Protein AF-A0A967N6U7-F1 (afdb_monomer)

Mean predicted aligned error: 3.81 Å

Radius of gyration: 17.14 Å; Cα contacts (8 Å, |Δi|>4): 29; chains: 1; bounding box: 39×18×43 Å

Foldseek 3Di:
DVQVVCCVVPPPRDDDDDDDAEDDPPDPPCPPVVVVVVVVVDDDDDDPDPPPDDDDYHYPVNVVD

Solvent-accessible surface area (backbone atoms only — not comparable to full-atom values): 4599 Å² total; per-residue (Å²): 109,66,67,66,51,47,45,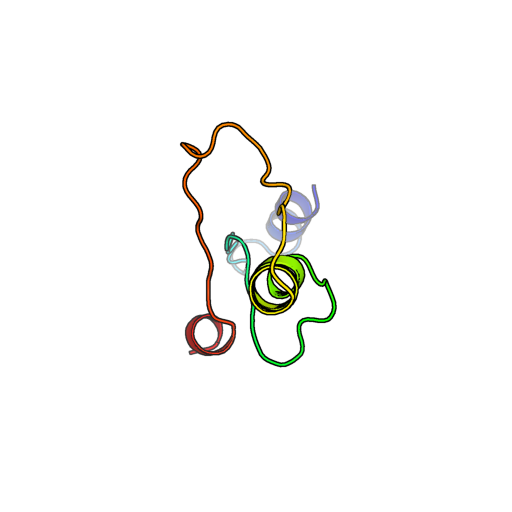70,76,38,68,98,73,69,84,91,82,86,78,76,50,71,43,56,97,89,63,84,77,51,84,64,58,51,53,65,56,44,60,74,72,48,82,91,75,92,71,80,85,88,77,77,75,87,84,69,76,39,53,47,69,75,74,71,112

Structure (mmCIF, N/CA/C/O backbone):
data_AF-A0A967N6U7-F1
#
_entry.id   AF-A0A967N6U7-F1
#
loop_
_atom_site.group_PDB
_atom_site.id
_atom_site.type_symbol
_atom_site.label_atom_id
_atom_site.label_alt_id
_atom_site.label_comp_id
_atom_site.label_asym_id
_atom_site.label_entity_id
_atom_site.label_seq_id
_atom_site.pdbx_PDB_ins_code
_atom_site.Cartn_x
_atom_site.Cartn_y
_atom_site.Cartn_z
_atom_site.occupancy
_atom_site.B_iso_or_equiv
_atom_site.auth_seq_id
_atom_site.auth_comp_id
_atom_site.auth_asym_id
_atom_site.auth_atom_id
_atom_site.pdbx_PDB_mo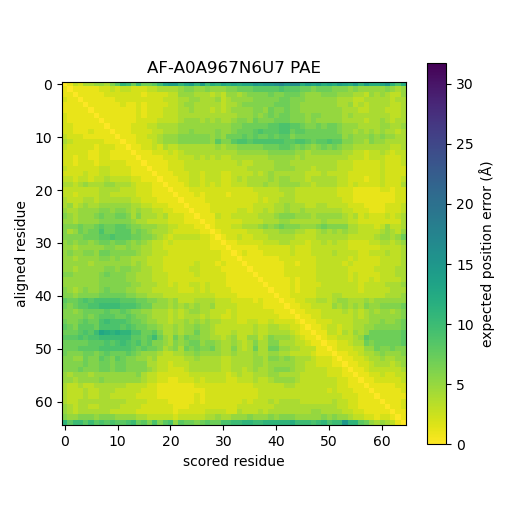del_num
ATOM 1 N N . GLU A 1 1 ? 14.531 -9.161 -7.246 1.00 86.69 1 GLU A N 1
ATOM 2 C CA . GLU A 1 1 ? 15.378 -9.846 -8.253 1.00 86.69 1 GLU A CA 1
ATOM 3 C C . GLU A 1 1 ? 14.817 -9.690 -9.665 1.00 86.69 1 GLU A C 1
ATOM 5 O O . GLU A 1 1 ? 15.558 -9.290 -10.557 1.00 86.69 1 GLU A O 1
ATOM 10 N N . SER A 1 2 ? 13.506 -9.880 -9.842 1.00 95.12 2 SER A N 1
ATOM 11 C CA . SER A 1 2 ? 12.797 -9.751 -11.123 1.00 95.12 2 SER A CA 1
ATOM 12 C C . SER A 1 2 ? 13.039 -8.427 -11.859 1.00 95.12 2 SER A C 1
ATOM 14 O O . SER A 1 2 ? 13.327 -8.451 -13.049 1.00 95.12 2 SER A O 1
ATOM 16 N N . GLU A 1 3 ? 13.027 -7.282 -11.165 1.00 96.50 3 GLU A N 1
ATOM 17 C CA . GLU A 1 3 ? 13.327 -5.971 -11.776 1.00 96.50 3 GLU A CA 1
ATOM 18 C C . GLU A 1 3 ? 14.719 -5.934 -12.438 1.00 96.50 3 GLU A C 1
ATOM 20 O O . GLU A 1 3 ? 14.869 -5.524 -13.588 1.00 96.50 3 GLU A O 1
ATOM 25 N N . ARG A 1 4 ? 15.750 -6.417 -11.726 1.00 96.62 4 ARG A N 1
ATOM 26 C CA . ARG A 1 4 ? 17.127 -6.489 -12.242 1.00 96.62 4 ARG A CA 1
ATOM 27 C C . ARG A 1 4 ? 17.232 -7.447 -13.429 1.00 96.62 4 ARG A C 1
ATOM 29 O O . ARG A 1 4 ? 17.960 -7.161 -14.377 1.00 96.62 4 ARG A O 1
ATOM 36 N N . ALA A 1 5 ? 16.498 -8.559 -13.397 1.00 97.88 5 ALA A N 1
ATOM 37 C CA . ALA A 1 5 ? 16.438 -9.495 -14.514 1.00 97.88 5 ALA A CA 1
ATOM 38 C C . ALA A 1 5 ? 15.768 -8.871 -15.754 1.00 97.88 5 ALA A C 1
ATOM 40 O O . ALA A 1 5 ? 16.313 -8.988 -16.851 1.00 97.88 5 ALA A O 1
ATOM 41 N N . ALA A 1 6 ? 14.652 -8.155 -15.581 1.00 97.06 6 ALA A N 1
ATOM 42 C CA . ALA A 1 6 ? 13.939 -7.485 -16.668 1.00 97.06 6 ALA A CA 1
ATOM 43 C C . ALA A 1 6 ? 14.811 -6.428 -17.362 1.00 97.06 6 ALA A C 1
ATOM 45 O O . ALA A 1 6 ? 14.930 -6.448 -18.586 1.00 97.06 6 ALA A O 1
ATOM 46 N N . MET A 1 7 ? 15.495 -5.570 -16.595 1.00 97.31 7 MET A N 1
ATOM 47 C CA . MET A 1 7 ? 16.410 -4.560 -17.152 1.00 97.31 7 MET A CA 1
ATOM 48 C C . MET A 1 7 ? 17.554 -5.176 -17.966 1.00 97.31 7 MET A C 1
ATOM 50 O O . MET A 1 7 ? 17.958 -4.617 -18.983 1.00 97.31 7 MET A O 1
ATOM 54 N N . ARG A 1 8 ? 18.068 -6.337 -17.540 1.00 97.69 8 ARG A N 1
ATOM 55 C CA . ARG A 1 8 ? 19.141 -7.048 -18.248 1.00 97.69 8 ARG A CA 1
ATOM 56 C C . ARG A 1 8 ? 18.666 -7.667 -19.565 1.00 97.69 8 ARG A C 1
ATOM 58 O O . ARG A 1 8 ? 19.417 -7.662 -20.531 1.00 97.69 8 ARG A O 1
ATOM 65 N N . ILE A 1 9 ? 17.454 -8.221 -19.599 1.00 97.94 9 ILE A N 1
ATOM 66 C CA . ILE A 1 9 ? 16.910 -8.923 -20.777 1.00 97.94 9 ILE A CA 1
ATOM 67 C C . ILE A 1 9 ? 16.329 -7.933 -21.802 1.00 97.94 9 ILE A C 1
ATOM 69 O O . ILE A 1 9 ? 16.379 -8.185 -23.005 1.00 97.94 9 ILE A O 1
ATOM 73 N N . MET A 1 10 ? 15.802 -6.792 -21.347 1.00 97.62 10 MET A N 1
ATOM 74 C CA . MET A 1 10 ? 15.141 -5.782 -22.183 1.00 97.62 10 MET A CA 1
ATOM 75 C C . MET A 1 10 ? 15.776 -4.389 -22.004 1.00 97.62 10 MET A C 1
ATOM 77 O O . MET A 1 10 ? 15.101 -3.445 -21.587 1.00 97.62 10 MET A O 1
ATOM 81 N N . PRO A 1 11 ? 17.073 -4.223 -22.315 1.00 97.06 11 PRO A N 1
ATOM 82 C CA . PRO A 1 11 ? 17.770 -2.959 -22.092 1.00 97.06 11 PRO A CA 1
ATOM 83 C C . PRO A 1 11 ? 17.105 -1.809 -22.861 1.00 97.06 11 PRO A C 1
ATOM 85 O O . PRO A 1 11 ? 16.715 -1.965 -24.019 1.00 97.06 11 PRO A O 1
ATOM 88 N N . GLY A 1 12 ? 16.943 -0.662 -22.193 1.00 96.81 12 GLY A N 1
ATOM 89 C CA . GLY A 1 12 ? 16.309 0.540 -22.753 1.00 96.81 12 GLY A CA 1
ATOM 90 C C . GLY A 1 12 ? 14.799 0.432 -23.006 1.00 96.81 12 GLY A C 1
ATOM 91 O O . GLY A 1 12 ? 14.218 1.359 -23.557 1.00 96.81 12 GLY A O 1
ATOM 92 N N . ARG A 1 13 ? 14.157 -0.683 -22.626 1.00 97.69 13 ARG A N 1
ATOM 93 C CA . ARG A 1 13 ? 12.727 -0.956 -22.871 1.00 97.69 13 ARG A CA 1
ATOM 94 C C . ARG A 1 13 ? 11.945 -1.294 -21.599 1.00 97.69 13 ARG A C 1
ATOM 96 O O . ARG A 1 13 ? 10.889 -1.911 -21.672 1.00 97.69 13 ARG A O 1
ATOM 103 N N . VAL A 1 14 ? 12.472 -0.924 -20.434 1.00 98.00 14 VAL A N 1
ATOM 104 C CA . VAL A 1 14 ? 11.854 -1.205 -19.132 1.00 98.00 14 VAL A CA 1
ATOM 105 C C . VAL A 1 14 ? 11.667 0.093 -18.363 1.00 98.00 14 VAL A C 1
ATOM 107 O O . VAL A 1 14 ? 12.630 0.821 -18.138 1.00 98.00 14 VAL A O 1
ATOM 110 N N . THR A 1 15 ? 10.440 0.314 -17.898 1.00 96.81 15 THR A N 1
ATOM 111 C CA . THR A 1 15 ? 10.098 1.328 -16.899 1.00 96.81 15 THR A CA 1
ATOM 112 C C . THR A 1 15 ? 9.707 0.610 -15.614 1.00 96.81 15 THR A C 1
ATOM 114 O O . THR A 1 15 ? 8.858 -0.279 -15.638 1.00 96.81 15 THR A O 1
ATOM 117 N N . ILE A 1 16 ? 10.333 0.969 -14.493 1.00 96.19 16 ILE A N 1
ATOM 118 C CA . ILE A 1 16 ? 10.008 0.409 -13.176 1.00 96.19 16 ILE A CA 1
ATOM 119 C C . ILE A 1 16 ? 9.126 1.413 -12.439 1.00 96.19 16 ILE A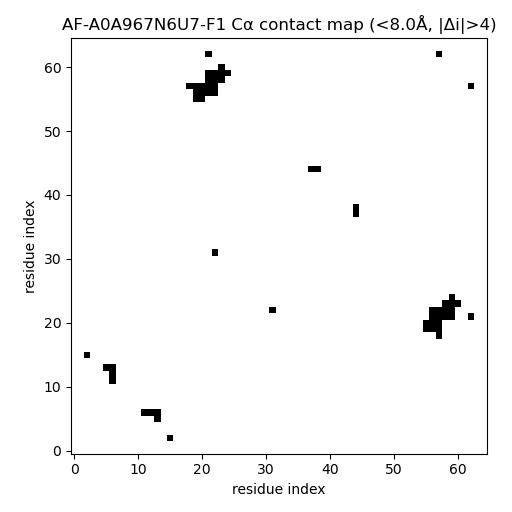 C 1
ATOM 121 O O . ILE A 1 16 ? 9.574 2.517 -12.137 1.00 96.19 16 ILE A O 1
ATOM 125 N N . VAL A 1 17 ? 7.897 1.012 -12.120 1.00 95.12 17 VAL A N 1
ATOM 126 C CA . VAL A 1 17 ? 6.962 1.793 -11.299 1.00 95.12 17 VAL A CA 1
ATOM 127 C C . VAL A 1 17 ? 6.783 1.073 -9.963 1.00 95.12 17 VAL A C 1
ATOM 129 O O . VAL A 1 17 ? 6.593 -0.142 -9.940 1.00 95.12 17 VAL A O 1
ATOM 132 N N . ARG A 1 18 ? 6.873 1.806 -8.846 1.00 94.94 18 ARG A N 1
ATOM 133 C CA . ARG A 1 18 ? 6.780 1.262 -7.477 1.00 94.94 18 ARG A CA 1
ATOM 134 C C . ARG A 1 18 ? 5.653 1.938 -6.690 1.00 94.94 18 ARG A C 1
ATOM 136 O O . ARG A 1 18 ? 5.937 2.749 -5.809 1.00 94.94 18 ARG A O 1
ATOM 143 N N . PRO A 1 19 ? 4.385 1.667 -7.035 1.00 94.50 19 PRO A N 1
ATOM 144 C CA . PRO A 1 19 ? 3.266 2.213 -6.285 1.00 94.50 19 PRO A CA 1
ATOM 145 C C . PRO A 1 19 ? 3.225 1.632 -4.866 1.00 94.50 19 PRO A C 1
ATOM 147 O O . PRO A 1 19 ? 3.717 0.529 -4.613 1.00 94.50 19 PRO A O 1
ATOM 150 N N . GLY A 1 20 ? 2.625 2.395 -3.950 1.00 93.19 20 GLY A N 1
ATOM 151 C CA . GLY A 1 20 ? 2.256 1.914 -2.620 1.00 93.19 20 GLY A CA 1
ATOM 152 C C . GLY A 1 20 ? 1.046 0.974 -2.671 1.00 93.19 20 GLY A C 1
ATOM 153 O O . GLY A 1 20 ? 0.859 0.214 -3.622 1.00 93.19 20 GLY A O 1
ATOM 154 N N . LEU A 1 21 ? 0.198 1.020 -1.644 1.00 94.56 21 LEU A N 1
ATOM 155 C CA . LEU A 1 21 ? -1.022 0.215 -1.611 1.00 94.56 21 LEU A CA 1
ATOM 156 C C . LEU A 1 21 ? -2.057 0.757 -2.610 1.00 94.56 21 LEU A C 1
ATOM 158 O O . LEU A 1 21 ? -2.617 1.828 -2.396 1.00 94.56 21 LEU A O 1
ATOM 162 N N . ILE A 1 22 ? -2.319 0.002 -3.678 1.00 95.44 22 ILE A N 1
ATOM 163 C CA . ILE A 1 22 ? -3.419 0.267 -4.614 1.00 95.44 22 ILE A CA 1
ATOM 164 C C . ILE A 1 22 ? -4.685 -0.427 -4.105 1.00 95.44 22 ILE A C 1
ATOM 166 O O . ILE A 1 22 ? -4.616 -1.595 -3.717 1.00 95.44 22 ILE A O 1
ATOM 170 N N . ILE A 1 23 ? -5.812 0.285 -4.127 1.00 96.12 23 ILE A N 1
ATOM 171 C CA . ILE A 1 23 ? -7.136 -0.198 -3.713 1.00 96.12 23 ILE A CA 1
ATOM 172 C C . ILE A 1 23 ? -8.186 0.151 -4.768 1.00 96.12 23 ILE A C 1
ATOM 174 O O . ILE A 1 23 ? -7.990 1.059 -5.570 1.00 96.12 23 ILE A O 1
ATOM 178 N N . GLY A 1 24 ? -9.347 -0.496 -4.717 1.00 94.38 24 GLY A N 1
ATOM 179 C CA . GLY A 1 24 ? -10.512 -0.094 -5.505 1.00 94.38 24 GLY A CA 1
ATOM 180 C C . GLY A 1 24 ? -11.321 -1.283 -6.017 1.00 94.38 24 GLY A C 1
ATOM 181 O O . GLY A 1 24 ? -11.149 -2.401 -5.528 1.00 94.38 24 GLY A O 1
ATOM 182 N N . PRO A 1 25 ? -12.229 -1.061 -6.984 1.00 94.12 25 PRO A N 1
ATOM 183 C CA . PRO A 1 25 ? -13.018 -2.133 -7.583 1.00 94.12 25 PRO A CA 1
ATOM 184 C C . PRO A 1 25 ? -12.134 -3.273 -8.113 1.00 94.12 25 PRO A C 1
ATOM 186 O O . PRO A 1 25 ? -11.224 -3.036 -8.902 1.00 94.12 25 PRO A O 1
ATOM 189 N N . GLY A 1 26 ? -12.421 -4.508 -7.687 1.00 92.25 26 GLY A N 1
ATOM 190 C CA . GLY A 1 26 ? -11.663 -5.706 -8.071 1.00 92.25 26 GLY A CA 1
ATOM 191 C C . GLY A 1 26 ? -10.494 -6.074 -7.147 1.00 92.25 26 GLY A C 1
ATOM 192 O O . GLY A 1 26 ? -9.843 -7.086 -7.390 1.00 92.25 26 GLY A O 1
ATOM 193 N N . ASP A 1 27 ? -10.228 -5.304 -6.086 1.00 93.31 27 ASP A N 1
ATOM 194 C CA . ASP A 1 27 ? -9.279 -5.704 -5.041 1.00 93.31 27 ASP A CA 1
ATOM 195 C C . ASP A 1 27 ? -9.919 -6.713 -4.071 1.00 93.31 27 ASP A C 1
ATOM 197 O O . ASP A 1 27 ? -10.761 -6.364 -3.245 1.00 93.31 27 ASP A O 1
ATOM 201 N N . GLU A 1 28 ? -9.493 -7.973 -4.158 1.00 91.75 28 GLU A N 1
ATOM 202 C CA . GLU A 1 28 ? -9.954 -9.070 -3.294 1.00 91.75 28 GLU A CA 1
ATOM 203 C C . GLU A 1 28 ? -9.030 -9.308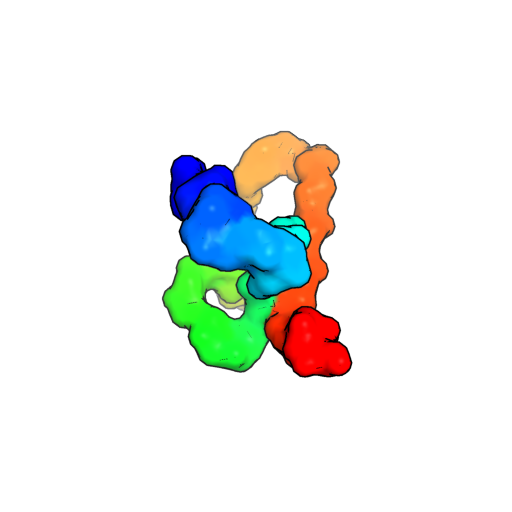 -2.083 1.00 91.75 28 GLU A C 1
ATOM 205 O O . GLU A 1 28 ? -9.190 -10.286 -1.355 1.00 91.75 28 GLU A O 1
ATOM 210 N N . THR A 1 29 ? -8.028 -8.449 -1.857 1.00 92.06 29 THR A N 1
ATOM 211 C CA . THR A 1 29 ? -6.960 -8.721 -0.876 1.00 92.06 29 THR A CA 1
ATOM 212 C C . THR A 1 29 ? -7.317 -8.386 0.572 1.00 92.06 29 THR A C 1
ATOM 214 O O . THR A 1 29 ? -6.544 -8.703 1.473 1.00 92.06 29 THR A O 1
ATOM 217 N N . ASP A 1 30 ? -8.440 -7.709 0.805 1.00 90.56 30 ASP A N 1
ATOM 218 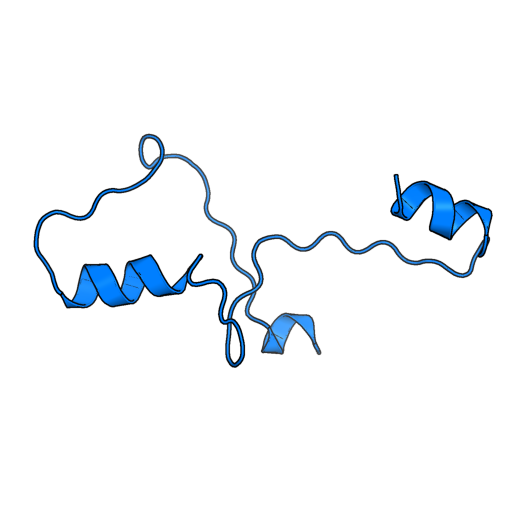C CA . ASP A 1 30 ? -8.933 -7.227 2.107 1.00 90.56 30 ASP A CA 1
ATOM 219 C C . ASP A 1 30 ? -7.994 -6.295 2.907 1.00 90.56 30 ASP A C 1
ATOM 221 O O . ASP A 1 30 ? -8.331 -5.819 3.991 1.00 90.56 30 ASP A O 1
ATOM 225 N N . ARG A 1 31 ? -6.821 -5.954 2.358 1.00 91.00 31 ARG A N 1
ATOM 226 C CA . ARG A 1 31 ? -5.778 -5.168 3.045 1.00 91.00 31 ARG A CA 1
ATOM 227 C C . ARG A 1 31 ? -6.245 -3.771 3.442 1.00 91.00 31 ARG A C 1
ATOM 229 O O . ARG A 1 31 ? -5.811 -3.250 4.468 1.00 91.00 31 ARG A O 1
ATOM 236 N N . PHE A 1 32 ? -7.114 -3.171 2.631 1.00 92.44 32 PHE A N 1
ATOM 237 C CA . PHE A 1 32 ? -7.768 -1.911 2.962 1.00 92.44 32 PHE A CA 1
ATOM 238 C C . PHE A 1 32 ? -9.186 -2.116 3.491 1.00 92.44 32 PHE A C 1
ATOM 240 O O . PHE A 1 32 ? -9.528 -1.514 4.505 1.00 92.44 32 PHE A O 1
ATOM 247 N N . THR A 1 33 ? -10.000 -2.960 2.846 1.00 92.19 33 THR A N 1
ATOM 248 C CA . THR A 1 33 ? -11.440 -3.091 3.141 1.00 92.19 33 THR A CA 1
ATOM 249 C C . THR A 1 33 ? -11.752 -3.630 4.532 1.00 92.19 33 THR A C 1
ATOM 251 O O . THR A 1 33 ? -12.821 -3.306 5.058 1.00 92.19 33 THR A O 1
ATOM 254 N N . TYR A 1 34 ? -10.812 -4.326 5.180 1.00 91.62 34 TYR A N 1
ATOM 255 C CA . TYR A 1 34 ? -10.926 -4.711 6.584 1.00 91.62 34 TYR A CA 1
ATOM 256 C C . TYR A 1 34 ? -11.311 -3.515 7.468 1.00 91.62 34 TYR A C 1
ATOM 258 O O . TYR A 1 34 ? -12.251 -3.617 8.257 1.00 91.62 34 TYR A O 1
ATOM 266 N N . TRP A 1 35 ? -10.644 -2.365 7.305 1.00 92.31 35 TRP A N 1
ATOM 267 C CA . TRP A 1 35 ? -10.838 -1.178 8.146 1.00 92.31 35 TRP A CA 1
ATOM 268 C C . TRP A 1 35 ? -12.227 -0.549 8.032 1.00 92.31 35 TRP A C 1
ATOM 270 O O . TRP A 1 35 ? -12.898 -0.471 9.060 1.00 92.31 35 TRP A O 1
ATOM 280 N N . PRO A 1 36 ? -12.720 -0.119 6.852 1.00 92.44 36 PRO A N 1
ATOM 281 C CA . PRO A 1 36 ? -14.049 0.472 6.743 1.00 92.44 36 PRO A CA 1
ATOM 282 C C . PRO A 1 36 ? -15.149 -0.516 7.147 1.00 92.44 36 PRO A C 1
ATOM 284 O O . PRO A 1 36 ? -16.091 -0.122 7.836 1.00 92.44 36 PRO A O 1
ATOM 287 N N . VAL A 1 37 ? -15.015 -1.807 6.811 1.00 94.31 37 VAL A N 1
ATOM 288 C CA . VAL A 1 37 ? -15.982 -2.836 7.230 1.00 94.31 37 VAL A CA 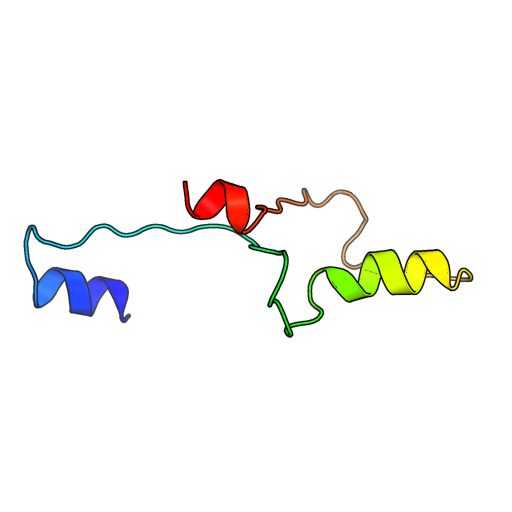1
ATOM 289 C C . VAL A 1 37 ? -15.960 -3.023 8.746 1.00 94.31 37 VAL A C 1
ATOM 291 O O . VAL A 1 37 ? -17.019 -3.101 9.374 1.00 94.31 37 VAL A O 1
ATOM 294 N N . ARG A 1 38 ? -14.777 -3.074 9.371 1.00 95.06 38 ARG A N 1
ATOM 295 C CA . ARG A 1 38 ? -14.668 -3.159 10.829 1.00 95.06 38 ARG A CA 1
ATOM 296 C C . ARG A 1 38 ? -15.221 -1.919 11.495 1.00 95.06 38 ARG A C 1
ATOM 298 O O . ARG A 1 38 ? -16.067 -2.071 12.366 1.00 95.06 38 ARG A O 1
ATOM 305 N N . ILE A 1 39 ? -14.805 -0.731 11.088 1.00 95.69 39 ILE A N 1
ATOM 306 C CA . ILE A 1 39 ? -15.278 0.527 11.669 1.00 95.69 39 ILE A CA 1
ATOM 307 C C . ILE A 1 39 ? -16.808 0.597 11.611 1.00 95.69 39 ILE A C 1
ATOM 309 O O . ILE A 1 39 ? -17.435 0.912 12.619 1.00 95.69 39 ILE A O 1
ATOM 313 N N . HIS A 1 40 ? -17.420 0.197 10.491 1.00 97.25 40 HIS A N 1
ATOM 314 C CA . HIS A 1 40 ? -18.876 0.137 10.360 1.00 97.25 40 HIS A CA 1
ATOM 315 C C . HIS A 1 40 ? -19.548 -0.808 11.375 1.00 97.25 40 HIS A C 1
ATOM 317 O O . HIS A 1 40 ? -20.598 -0.477 11.920 1.00 97.25 40 HIS A O 1
ATOM 323 N N . ARG A 1 41 ? -18.940 -1.966 11.671 1.00 97.06 41 ARG A N 1
ATOM 324 C CA . ARG A 1 41 ? -19.432 -2.907 12.700 1.00 97.06 41 ARG A CA 1
ATOM 325 C C . ARG A 1 41 ? -19.282 -2.375 14.134 1.00 97.06 41 ARG A C 1
ATOM 327 O O . ARG A 1 41 ? -19.898 -2.927 15.041 1.00 97.06 41 ARG A O 1
ATOM 334 N N . GLY A 1 42 ? -18.473 -1.337 14.348 1.00 96.19 42 GLY A N 1
ATOM 335 C CA . GLY A 1 42 ? -18.226 -0.740 15.659 1.00 96.19 42 GLY A CA 1
ATOM 336 C C . GLY A 1 42 ? -17.389 -1.613 16.605 1.00 96.19 42 GLY A C 1
ATOM 337 O O . GLY A 1 42 ? -16.703 -2.556 16.188 1.00 96.19 42 GLY A O 1
ATOM 338 N N . GLY A 1 43 ? -17.435 -1.264 17.895 1.00 96.81 43 GLY A N 1
ATOM 339 C CA . GLY A 1 43 ? -16.647 -1.894 18.959 1.00 96.81 43 GLY A CA 1
ATOM 340 C C . GLY A 1 43 ? -15.168 -1.501 18.938 1.00 96.81 43 GLY A C 1
ATOM 341 O O . GLY A 1 43 ? -14.768 -0.546 18.277 1.00 96.81 43 GLY A O 1
ATOM 342 N N . GLU A 1 44 ? -14.349 -2.255 19.665 1.00 95.12 44 GLU A N 1
ATOM 343 C CA . GLU A 1 44 ? -12.898 -2.062 19.698 1.00 95.12 44 GLU A CA 1
ATOM 344 C C . GLU A 1 44 ? -12.253 -2.553 18.395 1.00 95.12 44 GLU A C 1
ATOM 346 O O . GLU A 1 44 ? -12.415 -3.714 18.010 1.00 95.12 44 GLU A O 1
ATOM 351 N N . VAL A 1 45 ? -11.536 -1.673 17.695 1.00 93.44 45 VAL A N 1
ATOM 352 C CA . VAL A 1 45 ? -10.873 -1.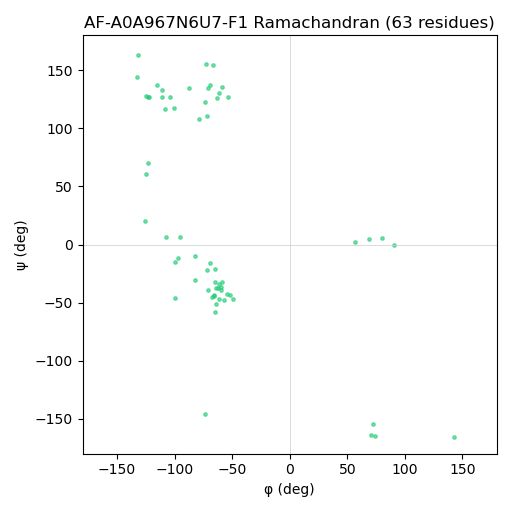974 16.420 1.00 93.44 45 VAL A CA 1
ATOM 353 C C . VAL A 1 45 ? -9.364 -2.034 16.653 1.00 93.44 45 VAL A C 1
ATOM 355 O O . VAL A 1 45 ? -8.755 -1.030 17.004 1.00 93.44 45 VAL A O 1
ATOM 358 N N . LEU A 1 46 ? -8.758 -3.206 16.442 1.00 90.06 46 LEU A N 1
ATOM 359 C CA . LEU A 1 46 ? -7.299 -3.362 16.473 1.00 90.06 46 LEU A CA 1
ATOM 360 C C . LEU A 1 46 ? -6.691 -2.529 15.356 1.00 90.06 46 LEU A C 1
ATOM 362 O O . LEU A 1 46 ? -7.108 -2.791 14.241 1.00 90.06 46 LEU A O 1
ATOM 366 N N . ALA A 1 47 ? -5.735 -1.635 15.634 1.00 88.69 47 ALA A N 1
ATOM 367 C CA . ALA A 1 47 ? -4.933 -0.866 14.671 1.00 88.69 47 ALA A CA 1
ATOM 368 C C . ALA A 1 47 ? -3.442 -1.261 14.773 1.00 88.69 47 ALA A C 1
ATOM 370 O O . ALA A 1 47 ? -2.967 -1.453 15.892 1.00 88.69 47 ALA A O 1
ATOM 371 N N . PRO A 1 48 ? -2.700 -1.436 13.659 1.00 87.81 48 PRO A N 1
ATOM 372 C CA . PRO A 1 48 ? -1.270 -1.729 13.711 1.00 87.81 48 PRO A CA 1
ATOM 373 C C . PRO A 1 48 ? -0.456 -0.493 14.118 1.00 87.81 48 PRO A C 1
ATOM 375 O O . PRO A 1 48 ? -0.868 0.639 13.871 1.00 87.81 48 PRO A O 1
ATOM 378 N N . GLY A 1 49 ? 0.733 -0.730 14.676 1.00 90.44 49 GLY A N 1
ATOM 379 C CA . GLY A 1 49 ? 1.666 0.331 15.059 1.00 90.44 49 GLY A CA 1
ATOM 380 C C . GLY A 1 49 ? 1.207 1.118 16.288 1.00 90.44 49 GLY A C 1
ATOM 381 O O . GLY A 1 49 ? 0.479 0.605 17.138 1.00 90.44 49 GLY A O 1
ATOM 382 N N . ASP A 1 50 ? 1.663 2.363 16.388 1.00 92.81 50 ASP A N 1
ATOM 383 C CA . ASP A 1 50 ? 1.327 3.303 17.466 1.00 92.81 50 ASP A CA 1
ATOM 384 C C . ASP A 1 50 ? 0.384 4.433 17.008 1.00 92.81 50 ASP A C 1
ATOM 386 O O . ASP A 1 50 ? 0.095 5.362 17.763 1.00 92.81 50 ASP A O 1
ATOM 390 N N . GLY A 1 51 ? -0.105 4.351 15.767 1.00 88.88 51 GLY A N 1
ATOM 391 C CA . GLY A 1 51 ? -0.976 5.353 15.157 1.00 88.88 51 GLY A CA 1
ATOM 392 C C . GLY A 1 51 ? -0.252 6.584 14.605 1.00 88.88 51 GLY A C 1
ATOM 393 O O . GLY A 1 51 ? -0.925 7.518 14.169 1.00 88.88 51 GLY A O 1
ATOM 394 N N . THR A 1 52 ? 1.084 6.608 14.607 1.00 93.38 52 THR A N 1
ATOM 395 C CA . THR A 1 52 ? 1.877 7.707 14.027 1.00 93.38 52 THR A CA 1
ATOM 396 C C . THR A 1 52 ? 2.418 7.396 12.633 1.00 93.38 52 THR A C 1
ATOM 398 O O . THR A 1 52 ? 2.815 8.312 11.908 1.00 93.38 52 THR A O 1
ATOM 401 N N . ASP A 1 53 ? 2.390 6.121 12.235 1.00 90.62 53 ASP A N 1
ATOM 402 C CA . ASP A 1 53 ? 2.832 5.683 10.916 1.00 90.62 53 ASP A CA 1
ATOM 403 C C . ASP A 1 53 ? 1.991 6.335 9.801 1.00 90.62 53 ASP A C 1
ATOM 405 O O . ASP A 1 53 ? 0.754 6.290 9.837 1.00 90.62 53 ASP A O 1
ATOM 409 N N . PRO A 1 54 ? 2.625 6.922 8.770 1.00 90.12 54 PRO A N 1
ATOM 410 C CA . PRO A 1 54 ? 1.894 7.494 7.653 1.00 90.12 54 PRO A CA 1
ATOM 411 C C . PRO A 1 54 ? 1.229 6.394 6.819 1.00 90.12 54 PRO A C 1
ATOM 413 O O . PRO A 1 54 ? 1.841 5.381 6.476 1.00 90.12 54 PRO A O 1
ATOM 416 N N . VAL A 1 55 ? -0.019 6.636 6.416 1.00 88.44 55 VAL A N 1
ATOM 417 C CA . VAL A 1 55 ? -0.759 5.764 5.497 1.00 88.44 55 VAL A CA 1
ATOM 418 C C . VAL A 1 55 ? -0.798 6.404 4.114 1.00 88.44 55 VAL A C 1
ATOM 420 O O . VAL A 1 55 ? -1.232 7.544 3.961 1.00 88.44 55 VAL A O 1
ATOM 423 N N . GLN A 1 56 ? -0.380 5.650 3.096 1.00 91.62 56 GLN A N 1
ATOM 424 C CA . GLN A 1 56 ? -0.507 6.036 1.693 1.00 91.62 56 GLN A CA 1
ATOM 425 C C . GLN A 1 56 ? -1.306 4.981 0.936 1.00 91.62 56 GLN A C 1
ATOM 427 O O . GLN A 1 56 ? -0.964 3.796 0.939 1.00 91.62 56 GLN A O 1
ATOM 432 N N . ILE A 1 57 ? -2.351 5.439 0.256 1.00 93.12 57 ILE A N 1
ATOM 433 C 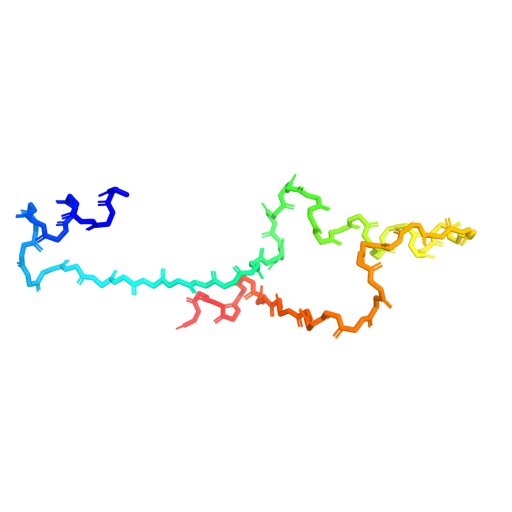CA . ILE A 1 57 ? -3.259 4.616 -0.533 1.00 93.12 57 ILE A CA 1
ATOM 434 C C . ILE A 1 57 ? -3.447 5.281 -1.897 1.00 93.12 57 ILE A C 1
ATOM 436 O O . ILE A 1 57 ? -3.458 6.507 -1.988 1.00 93.12 57 ILE A O 1
ATOM 440 N N . ILE A 1 58 ? -3.574 4.471 -2.944 1.00 95.88 58 ILE A N 1
ATOM 441 C CA . ILE A 1 58 ? -3.779 4.902 -4.328 1.00 95.88 58 ILE A CA 1
ATOM 442 C C . ILE A 1 58 ? -5.073 4.256 -4.833 1.00 95.88 58 ILE A C 1
ATOM 444 O O . ILE A 1 58 ? -5.219 3.037 -4.734 1.00 95.88 58 ILE A O 1
ATOM 448 N N . ASP A 1 59 ? -6.010 5.042 -5.365 1.00 95.06 59 ASP A N 1
ATOM 449 C CA . ASP A 1 59 ? -7.175 4.480 -6.054 1.00 95.06 59 ASP A CA 1
ATOM 450 C C . ASP A 1 59 ? -6.733 3.875 -7.393 1.00 95.06 59 ASP A C 1
ATOM 452 O O . ASP A 1 59 ? -5.964 4.476 -8.143 1.00 95.06 59 ASP A O 1
ATOM 456 N N . VAL A 1 60 ? -7.205 2.668 -7.699 1.00 96.06 60 VAL A N 1
ATOM 457 C CA . VAL A 1 60 ? -6.864 1.958 -8.935 1.00 96.06 60 VAL A CA 1
ATOM 458 C C . VAL A 1 60 ? -7.248 2.753 -10.180 1.00 96.06 60 VAL A C 1
ATOM 460 O O . VAL A 1 60 ? -6.537 2.669 -11.173 1.00 96.06 60 VAL A O 1
ATOM 463 N N . ARG A 1 61 ? -8.327 3.543 -10.132 1.00 95.81 61 ARG A N 1
ATOM 464 C CA . ARG A 1 61 ? -8.775 4.354 -11.270 1.00 95.81 61 ARG A CA 1
ATOM 465 C C . ARG A 1 61 ? -7.769 5.462 -11.560 1.00 95.81 61 ARG A C 1
ATOM 467 O O . 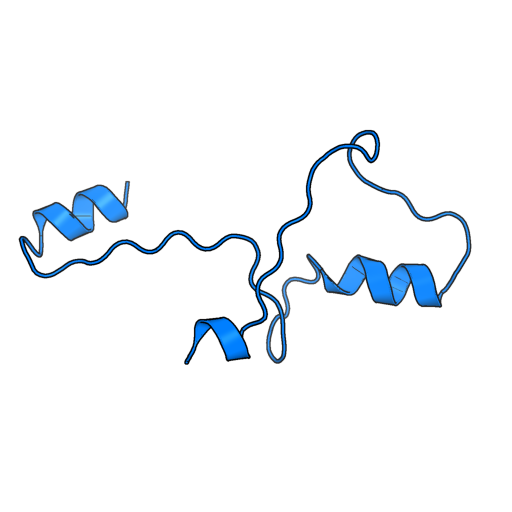ARG A 1 61 ? -7.340 5.574 -12.701 1.00 95.81 61 ARG A O 1
ATOM 474 N N . ASP A 1 62 ? -7.296 6.148 -10.519 1.00 96.19 62 ASP A N 1
ATOM 475 C CA . ASP A 1 62 ? -6.258 7.180 -10.635 1.00 96.19 62 ASP A CA 1
ATOM 476 C C . ASP A 1 62 ? -4.914 6.594 -11.095 1.00 96.19 62 ASP A C 1
ATOM 478 O O . ASP A 1 62 ? -4.146 7.253 -11.785 1.00 96.19 62 ASP A O 1
ATOM 482 N N . PHE A 1 63 ? -4.603 5.349 -10.719 1.00 95.56 63 PHE A N 1
ATOM 483 C CA . PHE A 1 63 ? -3.363 4.691 -11.146 1.00 95.56 63 PHE A CA 1
ATOM 484 C C . PHE A 1 63 ? -3.364 4.295 -12.631 1.00 95.56 63 PHE A C 1
ATOM 486 O O . PHE A 1 63 ? -2.298 4.058 -13.200 1.00 95.56 63 PHE A O 1
ATOM 493 N N . THR A 1 64 ? -4.546 4.154 -13.235 1.00 92.12 64 THR A N 1
ATOM 494 C CA . THR A 1 64 ? -4.706 3.658 -14.611 1.00 92.12 64 THR A CA 1
ATOM 495 C C . THR A 1 64 ? -4.859 4.741 -15.674 1.00 92.12 64 THR A C 1
ATOM 497 O O . THR A 1 64 ? -4.805 4.402 -16.857 1.00 92.12 64 THR A O 1
ATOM 500 N N . GLU A 1 65 ? -5.066 5.996 -15.276 1.00 87.06 65 GLU A N 1
ATOM 501 C CA . GLU A 1 65 ? -5.110 7.160 -16.178 1.00 87.06 65 GLU A CA 1
ATOM 502 C C . GLU A 1 65 ? -3.705 7.610 -16.614 1.00 87.06 65 GLU A C 1
ATOM 504 O O . GLU A 1 65 ? -3.565 7.990 -17.802 1.00 87.06 65 GLU A O 1
#

Secondary structure (DSSP, 8-state):
-HHHHHHHHSTT--------EEESTT--S-TTTHHHHHHHH-S----STTS-S---EEEHHHHH-

pLDDT: mean 93.97, std 2.94, range [86.69, 98.0]

Sequence (65 aa):
ESERAAMRIMPGRVTIVRPGLIIGPGDETDRFTYWPVRIHRGGEVLAPGDGTDPVQIIDVRDFTE